Protein AF-A0A7Y2NPJ5-F1 (afdb_monomer_lite)

Radius of gyration: 13.01 Å; chains: 1; bounding box: 30×13×37 Å

Structure (mmCIF, N/CA/C/O backbone):
data_AF-A0A7Y2NPJ5-F1
#
_entry.id   AF-A0A7Y2NPJ5-F1
#
loop_
_atom_site.group_PDB
_atom_site.id
_atom_site.type_symbol
_atom_site.label_atom_id
_atom_site.label_alt_id
_atom_site.label_comp_id
_atom_site.label_asym_id
_atom_site.label_entity_id
_atom_site.label_seq_id
_atom_site.pdbx_PDB_ins_code
_atom_site.Cartn_x
_atom_site.Cartn_y
_atom_site.Cartn_z
_atom_site.occupancy
_atom_site.B_iso_or_equiv
_atom_site.auth_seq_id
_atom_site.auth_comp_id
_atom_site.auth_asym_id
_atom_site.auth_atom_id
_atom_site.pdbx_PDB_model_num
ATOM 1 N N . LYS A 1 1 ? 13.177 2.093 -14.935 1.00 83.38 1 LYS A N 1
ATOM 2 C CA . LYS A 1 1 ? 12.914 0.925 -14.069 1.00 83.38 1 LYS A CA 1
ATOM 3 C C . LYS A 1 1 ? 13.007 1.331 -12.600 1.00 83.38 1 LYS A C 1
ATOM 5 O O . LYS A 1 1 ? 11.984 1.321 -11.936 1.00 83.38 1 LYS A O 1
ATOM 10 N N . ASP A 1 2 ? 14.141 1.880 -12.173 1.00 94.12 2 ASP A N 1
ATOM 11 C CA . ASP A 1 2 ? 14.441 2.259 -10.781 1.00 94.12 2 ASP A CA 1
ATOM 12 C C . ASP A 1 2 ? 13.396 3.190 -10.135 1.00 94.12 2 ASP A C 1
ATOM 14 O O . ASP A 1 2 ? 12.930 2.941 -9.030 1.00 94.12 2 ASP A O 1
ATOM 18 N N . VAL A 1 3 ? 12.942 4.231 -10.847 1.00 97.81 3 VAL A N 1
ATOM 19 C CA . VAL A 1 3 ? 11.905 5.155 -10.335 1.00 97.81 3 VAL A CA 1
ATOM 20 C C . VAL A 1 3 ? 10.579 4.439 -10.055 1.00 97.81 3 VAL A C 1
ATOM 22 O O . VAL A 1 3 ? 9.903 4.756 -9.080 1.00 97.81 3 VAL A O 1
ATOM 25 N N . LEU A 1 4 ? 10.209 3.457 -10.884 1.00 98.12 4 LEU A N 1
ATOM 26 C CA . LEU A 1 4 ? 8.980 2.688 -10.687 1.00 98.12 4 LEU A CA 1
ATOM 27 C C . LEU A 1 4 ? 9.123 1.679 -9.543 1.00 98.12 4 LEU A C 1
ATOM 29 O O . LEU A 1 4 ? 8.150 1.430 -8.844 1.00 98.12 4 LEU A O 1
ATOM 33 N N . GLU A 1 5 ? 10.313 1.127 -9.312 1.00 98.31 5 GLU A N 1
ATOM 34 C CA . GLU A 1 5 ? 10.582 0.243 -8.167 1.00 98.31 5 GLU A CA 1
ATOM 35 C C . GLU A 1 5 ? 10.546 1.017 -6.840 1.00 98.31 5 GLU A C 1
ATOM 37 O O . GLU A 1 5 ? 9.966 0.546 -5.857 1.00 98.31 5 GLU A O 1
ATOM 42 N N . ILE A 1 6 ? 11.083 2.242 -6.827 1.00 98.50 6 ILE A N 1
ATOM 43 C CA . ILE A 1 6 ? 10.961 3.162 -5.688 1.00 98.50 6 ILE A CA 1
ATOM 44 C C . ILE A 1 6 ? 9.488 3.499 -5.445 1.00 98.50 6 ILE A C 1
ATOM 46 O O . ILE A 1 6 ? 9.007 3.347 -4.325 1.00 98.50 6 ILE A O 1
ATOM 50 N N . ALA A 1 7 ? 8.752 3.895 -6.489 1.00 98.50 7 ALA A N 1
ATOM 51 C CA . ALA A 1 7 ? 7.327 4.195 -6.369 1.00 98.50 7 ALA A CA 1
ATOM 52 C C . ALA A 1 7 ? 6.540 2.983 -5.844 1.00 98.50 7 ALA A C 1
ATOM 54 O O . ALA A 1 7 ? 5.770 3.117 -4.901 1.00 98.50 7 ALA A O 1
ATOM 55 N N . LEU A 1 8 ? 6.794 1.782 -6.374 1.00 98.69 8 LEU A N 1
ATOM 56 C CA . LEU A 1 8 ? 6.151 0.550 -5.913 1.00 98.69 8 LEU A CA 1
ATOM 57 C C . LEU A 1 8 ? 6.375 0.298 -4.418 1.00 98.69 8 LEU A C 1
ATOM 59 O O . LEU A 1 8 ? 5.468 -0.167 -3.728 1.00 98.69 8 LEU A O 1
ATOM 63 N N . THR A 1 9 ? 7.582 0.583 -3.932 1.00 98.69 9 THR A N 1
ATOM 64 C CA . THR A 1 9 ? 7.937 0.423 -2.518 1.00 98.69 9 THR A CA 1
ATOM 65 C C . THR A 1 9 ? 7.167 1.420 -1.656 1.00 98.69 9 THR A C 1
ATOM 67 O O . THR A 1 9 ? 6.522 1.014 -0.692 1.00 98.69 9 THR A O 1
ATOM 70 N N . LEU A 1 10 ? 7.136 2.693 -2.060 1.00 98.75 10 LEU A N 1
ATOM 71 C CA . LEU A 1 10 ? 6.406 3.749 -1.352 1.00 98.75 10 LEU A CA 1
ATOM 72 C C . LEU A 1 10 ? 4.900 3.464 -1.268 1.00 98.75 10 LEU A C 1
ATOM 74 O O . LEU A 1 10 ? 4.315 3.606 -0.198 1.00 98.75 10 LEU A O 1
ATOM 78 N N . GLU A 1 11 ? 4.276 3.002 -2.355 1.00 98.75 11 GLU A N 1
ATOM 79 C CA . GLU A 1 11 ? 2.846 2.658 -2.356 1.00 98.75 11 GLU A CA 1
ATOM 80 C C . GLU A 1 11 ? 2.532 1.474 -1.422 1.00 98.75 11 GLU A C 1
ATOM 82 O O . GLU A 1 11 ? 1.506 1.451 -0.736 1.00 98.75 11 GLU A O 1
ATOM 87 N N . LYS A 1 12 ? 3.429 0.479 -1.351 1.00 98.81 12 LYS A N 1
ATOM 88 C CA . LYS A 1 12 ? 3.287 -0.662 -0.429 1.00 98.81 12 LYS A CA 1
ATOM 89 C C . LYS A 1 12 ? 3.417 -0.215 1.029 1.00 98.81 12 LYS A C 1
ATOM 91 O O . LYS A 1 12 ? 2.577 -0.585 1.850 1.00 98.81 12 LYS A O 1
ATOM 96 N N . GLU A 1 13 ? 4.403 0.625 1.335 1.00 98.81 13 GLU A N 1
ATOM 97 C CA . GLU A 1 13 ? 4.594 1.202 2.671 1.00 98.81 13 GLU A CA 1
ATOM 98 C C . GLU A 1 13 ? 3.417 2.095 3.092 1.00 98.81 13 GLU A C 1
ATOM 100 O O . GLU A 1 13 ? 2.955 2.006 4.232 1.00 98.81 13 GLU A O 1
ATOM 105 N N . ALA A 1 14 ? 2.872 2.902 2.176 1.00 98.75 14 ALA A N 1
ATOM 106 C CA . ALA A 1 14 ? 1.687 3.723 2.421 1.00 98.75 14 ALA A CA 1
ATOM 107 C C . ALA A 1 14 ? 0.452 2.860 2.728 1.00 98.75 14 ALA A C 1
ATOM 109 O O . ALA A 1 14 ? -0.255 3.099 3.712 1.00 98.75 14 ALA A O 1
ATOM 110 N N . ALA A 1 15 ? 0.224 1.794 1.954 1.00 98.75 15 ALA A N 1
ATOM 111 C CA . ALA A 1 15 ? -0.863 0.853 2.215 1.00 98.75 15 ALA A CA 1
ATOM 112 C C . ALA A 1 15 ? -0.746 0.201 3.607 1.00 98.75 15 ALA A C 1
ATOM 114 O O . ALA A 1 15 ? -1.756 0.023 4.297 1.00 98.75 15 ALA A O 1
ATOM 115 N N . ASP A 1 16 ? 0.465 -0.150 4.042 1.00 98.75 16 ASP A N 1
ATOM 116 C CA . ASP A 1 16 ? 0.700 -0.712 5.374 1.00 98.75 16 ASP A CA 1
ATOM 117 C C . ASP A 1 16 ? 0.546 0.332 6.485 1.00 98.75 16 ASP A C 1
ATOM 119 O O . ASP A 1 16 ? -0.044 0.039 7.532 1.00 98.75 16 ASP A O 1
ATOM 123 N N . LEU A 1 17 ? 0.989 1.570 6.251 1.00 98.81 17 LEU A N 1
ATOM 124 C CA . LEU A 1 17 ? 0.774 2.695 7.158 1.00 98.81 17 LEU A CA 1
ATOM 125 C C . LEU A 1 17 ? -0.722 2.914 7.414 1.00 98.81 17 LEU A C 1
ATOM 127 O O . LEU A 1 17 ? -1.150 2.958 8.571 1.00 98.81 17 LEU A O 1
ATOM 131 N N . TYR A 1 18 ? -1.533 2.995 6.357 1.00 98.81 18 TYR A N 1
ATOM 132 C CA . TYR A 1 18 ? -2.976 3.194 6.488 1.00 98.81 18 TYR A CA 1
ATOM 133 C C . TYR A 1 18 ? -3.679 1.985 7.100 1.00 98.81 18 TYR A C 1
ATOM 135 O O . TYR A 1 18 ? -4.569 2.159 7.931 1.00 98.81 18 TYR A O 1
ATOM 143 N N . ARG A 1 19 ? -3.242 0.756 6.799 1.00 98.69 19 ARG A N 1
ATOM 144 C CA . ARG A 1 19 ? -3.760 -0.452 7.462 1.00 98.69 19 ARG A CA 1
ATOM 145 C C . ARG A 1 19 ? -3.504 -0.414 8.970 1.00 98.69 19 ARG A C 1
ATOM 147 O O . ARG A 1 19 ? -4.398 -0.722 9.759 1.00 98.69 19 ARG A O 1
ATOM 154 N N . ASN A 1 20 ? -2.307 0.000 9.376 1.00 98.75 20 ASN A N 1
ATOM 155 C CA . ASN A 1 20 ? -1.942 0.156 10.782 1.00 98.75 20 ASN A CA 1
ATOM 156 C C . ASN A 1 20 ? -2.698 1.303 11.467 1.00 98.75 20 ASN A C 1
ATOM 158 O O . ASN A 1 20 ? -2.993 1.217 12.658 1.00 98.75 20 ASN A O 1
ATOM 162 N N . ALA A 1 21 ? -3.014 2.377 10.743 1.00 98.62 21 ALA A N 1
ATOM 163 C CA . ALA A 1 21 ? -3.838 3.465 11.257 1.00 98.62 21 ALA A CA 1
ATOM 164 C C . ALA A 1 21 ? -5.309 3.036 11.420 1.00 98.62 21 ALA A C 1
ATOM 166 O O . ALA A 1 21 ? -5.899 3.272 12.474 1.00 98.62 21 ALA A O 1
ATOM 167 N N . SER A 1 22 ? -5.864 2.323 10.433 1.00 98.56 22 SER A N 1
ATOM 168 C CA . SER A 1 22 ? -7.214 1.740 10.473 1.00 98.56 22 SER A CA 1
ATOM 169 C C . SER A 1 22 ? -7.403 0.830 11.691 1.00 98.56 22 SER A C 1
ATOM 171 O O . SER A 1 22 ? -8.361 0.993 12.452 1.00 98.56 22 SER A O 1
ATOM 173 N N . SER A 1 23 ? -6.445 -0.068 11.957 1.00 98.31 23 SER A N 1
ATOM 174 C CA . SER A 1 23 ? -6.531 -1.005 13.088 1.00 98.31 23 SER A CA 1
ATOM 175 C C . SER A 1 23 ? -6.506 -0.322 14.461 1.00 98.31 23 SER A C 1
ATOM 177 O O . SER A 1 23 ? -7.046 -0.860 15.429 1.00 98.31 23 SER A O 1
ATOM 179 N N . LYS A 1 24 ? -5.921 0.878 14.550 1.00 98.44 24 LYS A N 1
ATOM 180 C CA . LYS A 1 24 ? -5.857 1.694 15.773 1.00 98.44 24 LYS A CA 1
ATOM 181 C C . LYS A 1 24 ? -7.019 2.686 15.893 1.00 98.44 24 LYS A C 1
ATOM 183 O O . LYS A 1 24 ? -7.230 3.241 16.974 1.00 98.44 24 LYS A O 1
ATOM 188 N N . ALA A 1 25 ? -7.775 2.921 14.820 1.00 98.31 25 ALA A N 1
ATOM 189 C CA . ALA A 1 25 ? -8.888 3.860 14.813 1.00 98.31 25 ALA A CA 1
ATOM 190 C C . ALA A 1 25 ? -10.071 3.318 15.634 1.00 98.31 25 ALA A C 1
ATOM 192 O O . ALA A 1 25 ? -10.638 2.259 15.338 1.00 98.31 25 ALA A O 1
ATOM 193 N N . LYS A 1 26 ? -10.456 4.064 16.676 1.00 97.88 26 LYS A N 1
ATOM 194 C CA . LYS A 1 26 ? -11.626 3.756 17.516 1.00 97.88 26 LYS A CA 1
ATOM 195 C C . LYS A 1 26 ? -12.934 4.221 16.880 1.00 97.88 26 LYS A C 1
ATOM 197 O O . LYS A 1 26 ? -13.946 3.546 17.025 1.00 97.88 26 LYS A O 1
ATOM 202 N N . ASP A 1 27 ? -12.894 5.357 16.188 1.00 98.44 27 ASP A N 1
ATOM 203 C CA . ASP A 1 27 ? -14.040 5.897 15.465 1.00 98.44 27 ASP A CA 1
ATOM 204 C C . ASP A 1 27 ? -14.254 5.104 14.158 1.00 98.44 27 ASP A C 1
ATOM 206 O O . ASP A 1 27 ? -13.310 4.973 13.365 1.00 98.44 27 ASP A O 1
ATOM 210 N N . PRO A 1 28 ? -15.458 4.550 13.926 1.00 98.00 28 PRO A N 1
ATOM 211 C CA . PRO A 1 28 ? -15.753 3.774 12.727 1.00 98.00 28 PRO A CA 1
ATOM 212 C C . PRO A 1 28 ? -15.668 4.591 11.430 1.00 98.00 28 PRO A C 1
ATOM 214 O O . PRO A 1 28 ? -15.298 4.029 10.401 1.00 98.00 28 PRO A O 1
ATOM 217 N N . GLU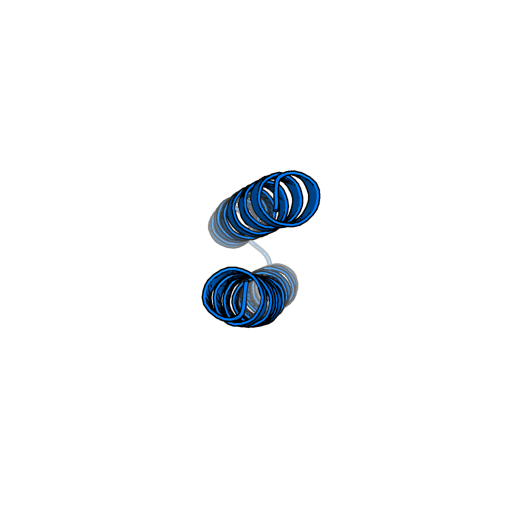 A 1 29 ? -15.953 5.893 11.448 1.00 98.38 29 GLU A N 1
ATOM 218 C CA . GLU A 1 29 ? -15.847 6.745 10.259 1.00 98.38 29 GLU A CA 1
ATOM 219 C C . GLU A 1 29 ? -14.382 7.026 9.911 1.00 98.38 29 GLU A C 1
ATOM 2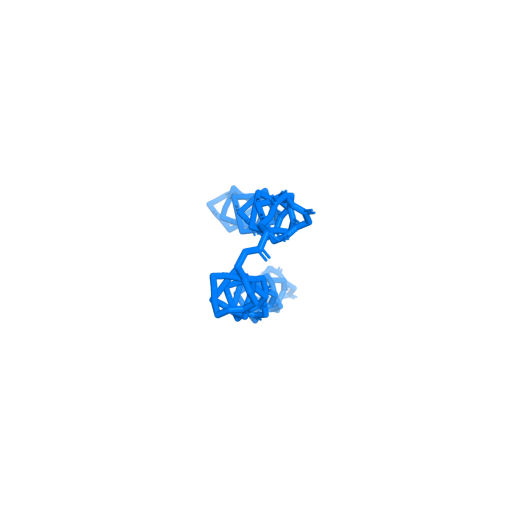21 O O . GLU A 1 29 ? -13.991 6.939 8.748 1.00 98.38 29 GLU A O 1
ATOM 226 N N . ILE A 1 30 ? -13.529 7.240 10.917 1.00 98.38 30 ILE A N 1
ATOM 227 C CA . ILE A 1 30 ? -12.076 7.366 10.706 1.00 98.38 30 ILE A CA 1
ATOM 228 C C . ILE A 1 30 ? -11.492 6.052 10.171 1.00 98.38 30 ILE A C 1
ATOM 230 O O . ILE A 1 30 ? -10.655 6.064 9.266 1.00 98.38 30 ILE A O 1
ATOM 234 N N . ARG A 1 31 ? -11.952 4.906 10.687 1.00 98.69 31 ARG A N 1
ATOM 235 C CA . ARG A 1 31 ? -11.537 3.591 10.183 1.00 98.69 31 ARG A CA 1
ATOM 236 C C . ARG A 1 31 ? -11.865 3.423 8.700 1.00 98.69 31 ARG A C 1
ATOM 238 O O . ARG A 1 31 ? -10.984 3.049 7.932 1.00 98.69 31 ARG A O 1
ATOM 245 N N . LYS A 1 32 ? -13.090 3.773 8.288 1.00 98.62 32 LYS A N 1
ATOM 246 C CA . LYS A 1 32 ? -13.513 3.724 6.878 1.00 98.62 32 LYS A CA 1
ATOM 247 C C . LYS A 1 32 ? -12.628 4.581 5.974 1.00 98.62 32 LYS A C 1
ATOM 249 O O . LYS A 1 32 ? -12.324 4.154 4.864 1.00 98.62 32 LYS A O 1
ATOM 254 N N . ILE A 1 33 ? -12.200 5.759 6.437 1.00 98.62 33 ILE A N 1
ATOM 255 C CA . ILE A 1 33 ? -11.283 6.620 5.675 1.00 98.62 33 ILE A CA 1
ATOM 256 C C . ILE A 1 33 ? -9.952 5.900 5.445 1.00 98.62 33 ILE A C 1
ATOM 258 O O . ILE A 1 33 ? -9.496 5.812 4.307 1.00 98.62 33 ILE A O 1
ATOM 262 N N . PHE A 1 34 ? -9.343 5.334 6.489 1.00 98.81 34 PHE A N 1
ATOM 263 C CA . PHE A 1 34 ? -8.090 4.595 6.326 1.00 98.81 34 PHE A CA 1
ATOM 264 C C . PHE A 1 34 ? -8.253 3.342 5.461 1.00 98.81 34 PHE A C 1
ATOM 266 O O . PHE A 1 34 ? -7.404 3.086 4.612 1.00 98.81 34 PHE A O 1
ATOM 273 N N . ASP A 1 35 ? -9.351 2.599 5.604 1.00 98.75 35 ASP A N 1
ATOM 274 C CA . ASP A 1 35 ? -9.641 1.442 4.749 1.00 98.75 35 ASP A CA 1
AT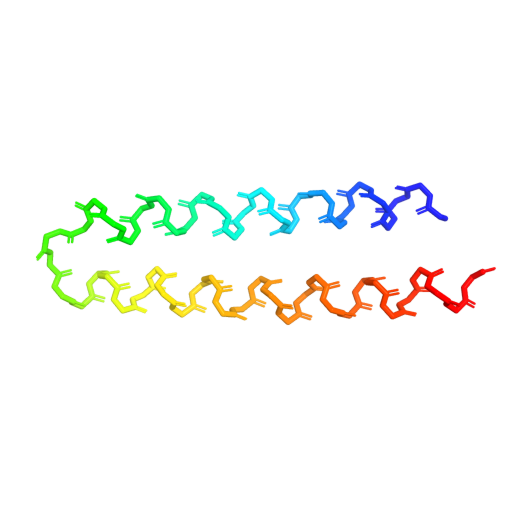OM 275 C C . ASP A 1 35 ? -9.778 1.844 3.272 1.00 98.75 35 ASP A C 1
ATOM 277 O O . ASP A 1 35 ? -9.294 1.134 2.385 1.00 98.75 35 ASP A O 1
ATOM 281 N N . HIS A 1 36 ? -10.377 3.007 3.001 1.00 98.75 36 HIS A N 1
ATOM 282 C CA . HIS A 1 36 ? -10.451 3.568 1.656 1.00 98.75 36 HIS A CA 1
ATOM 283 C C . HIS A 1 36 ? -9.061 3.905 1.102 1.00 98.75 36 HIS A C 1
ATOM 285 O O . HIS A 1 36 ? -8.758 3.541 -0.033 1.00 98.75 36 HIS A O 1
ATOM 291 N N . LEU A 1 37 ? -8.191 4.523 1.907 1.00 98.81 37 LEU A N 1
ATOM 292 C CA . LEU A 1 37 ? -6.814 4.826 1.505 1.00 98.81 37 LEU A CA 1
ATOM 293 C C . LEU A 1 37 ? -6.007 3.548 1.226 1.00 98.81 37 LEU A C 1
ATOM 295 O O . LEU A 1 37 ? -5.342 3.459 0.201 1.00 98.81 37 LEU A O 1
ATOM 299 N N . VAL A 1 38 ? -6.145 2.501 2.048 1.00 98.81 38 VAL A N 1
ATOM 300 C CA . VAL A 1 38 ? -5.530 1.187 1.767 1.00 98.81 38 VAL A CA 1
ATOM 301 C C . VAL A 1 38 ? -5.989 0.632 0.415 1.00 98.81 38 VAL A C 1
ATOM 303 O O . VAL A 1 38 ? -5.192 0.050 -0.323 1.00 98.81 38 VAL A O 1
ATOM 306 N N . ALA A 1 39 ? -7.280 0.753 0.095 1.00 98.75 39 ALA A N 1
ATOM 307 C CA . ALA A 1 39 ? -7.810 0.301 -1.187 1.00 98.75 39 ALA A CA 1
ATOM 308 C C . ALA A 1 39 ? -7.273 1.139 -2.358 1.00 98.75 39 ALA A C 1
ATOM 310 O O . ALA A 1 39 ? -7.000 0.581 -3.422 1.00 98.75 39 ALA A O 1
ATOM 311 N N . PHE A 1 40 ? -7.083 2.442 -2.149 1.00 98.56 40 PHE A N 1
ATOM 312 C CA . PHE A 1 40 ? -6.521 3.361 -3.131 1.00 98.56 40 PHE A CA 1
ATOM 313 C C . PHE A 1 40 ? -5.072 2.999 -3.486 1.00 98.56 40 PHE A C 1
ATOM 315 O O . PHE A 1 40 ? -4.788 2.728 -4.655 1.00 98.56 40 PHE A O 1
ATOM 322 N N . GLU A 1 41 ? -4.199 2.822 -2.491 1.00 98.75 41 GLU A N 1
ATOM 323 C CA . GLU A 1 41 ? -2.791 2.486 -2.758 1.00 98.75 41 GLU A CA 1
ATOM 324 C C . GLU A 1 41 ? -2.629 1.105 -3.399 1.00 98.75 41 GLU A C 1
ATOM 326 O O . GLU A 1 41 ? -1.771 0.898 -4.255 1.00 98.75 41 GLU A O 1
ATOM 331 N N . LYS A 1 42 ? -3.522 0.147 -3.113 1.00 98.62 42 LYS A N 1
ATOM 332 C CA . LYS A 1 42 ? -3.536 -1.142 -3.832 1.00 98.62 42 LYS A CA 1
ATOM 333 C C . LYS A 1 42 ? -3.785 -0.985 -5.335 1.00 98.62 42 LYS A C 1
ATOM 335 O O . LYS A 1 42 ? -3.260 -1.774 -6.125 1.00 98.62 42 LYS A O 1
ATOM 340 N N . VAL A 1 43 ? -4.581 0.004 -5.750 1.00 98.69 43 VAL A N 1
ATOM 341 C CA . VAL A 1 43 ? -4.783 0.309 -7.175 1.00 98.69 43 VAL A CA 1
ATOM 342 C C . VAL A 1 43 ? -3.501 0.880 -7.777 1.00 98.69 43 VAL A C 1
ATOM 344 O O . VAL A 1 43 ? -3.143 0.502 -8.894 1.00 98.69 43 VAL A O 1
ATOM 347 N N . HIS A 1 44 ? -2.792 1.745 -7.051 1.00 98.75 44 HIS A N 1
ATOM 348 C CA . HIS A 1 44 ? -1.505 2.289 -7.484 1.00 98.75 44 HIS A CA 1
ATOM 349 C C . HIS A 1 44 ? -0.435 1.208 -7.622 1.00 98.75 44 HIS A C 1
ATOM 351 O O . HIS A 1 44 ? 0.154 1.089 -8.696 1.00 98.75 44 HIS A O 1
ATOM 357 N N . VAL A 1 45 ? -0.276 0.346 -6.613 1.00 98.75 45 VAL A N 1
ATOM 358 C CA . VAL A 1 45 ? 0.612 -0.829 -6.653 1.00 98.75 45 VAL A CA 1
ATOM 359 C C . VAL A 1 45 ? 0.378 -1.636 -7.926 1.00 98.75 45 VAL A C 1
ATOM 361 O O . VAL A 1 45 ? 1.312 -1.865 -8.689 1.00 98.75 45 VAL A O 1
ATOM 364 N N . LYS A 1 46 ? -0.880 -1.990 -8.221 1.00 98.75 46 LYS A N 1
ATOM 365 C CA . LYS A 1 46 ? -1.210 -2.776 -9.416 1.00 98.75 46 LYS A CA 1
ATOM 366 C C . LYS A 1 46 ? -0.846 -2.050 -10.716 1.00 98.75 46 LYS A C 1
ATOM 368 O O . LYS A 1 46 ? -0.360 -2.68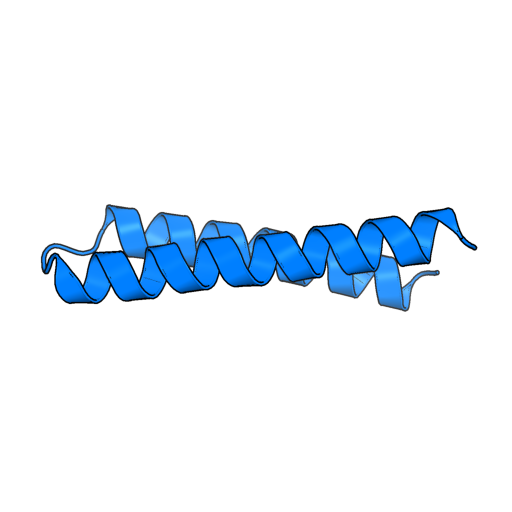1 -11.657 1.00 98.75 46 LYS A O 1
ATOM 373 N N . LYS A 1 47 ? -1.085 -0.735 -10.795 1.00 98.69 47 LYS A N 1
ATOM 374 C CA . LYS A 1 47 ? -0.716 0.080 -11.966 1.00 98.69 47 LYS A CA 1
ATOM 375 C C . LYS A 1 47 ? 0.798 0.096 -12.174 1.00 98.69 47 LYS A C 1
ATOM 377 O O . LYS A 1 47 ? 1.248 -0.082 -13.303 1.00 98.69 47 LYS A O 1
ATOM 382 N N . ILE A 1 48 ? 1.568 0.262 -11.102 1.00 98.69 48 ILE A N 1
ATOM 383 C CA . ILE A 1 48 ? 3.032 0.296 -11.161 1.00 98.69 48 ILE A CA 1
ATOM 384 C C . ILE A 1 48 ? 3.596 -1.084 -11.513 1.00 98.69 48 ILE A C 1
ATOM 386 O O . ILE A 1 48 ? 4.462 -1.172 -12.376 1.00 98.69 48 ILE A O 1
ATOM 390 N N . GLU A 1 49 ? 3.074 -2.165 -10.927 1.00 98.38 49 GLU A N 1
ATOM 391 C CA . GLU A 1 49 ? 3.464 -3.540 -11.276 1.00 98.38 49 GLU A CA 1
ATOM 392 C C . GLU A 1 49 ? 3.188 -3.847 -12.753 1.00 98.38 49 GLU A C 1
ATOM 394 O O . GLU A 1 49 ? 4.029 -4.430 -13.433 1.00 98.38 49 GLU A O 1
ATOM 399 N N . THR A 1 50 ? 2.051 -3.380 -13.278 1.00 98.50 50 THR A N 1
ATOM 400 C CA . THR A 1 50 ? 1.728 -3.500 -14.709 1.00 98.50 50 THR A CA 1
ATOM 401 C C . THR A 1 50 ? 2.723 -2.721 -15.573 1.00 98.50 50 THR A C 1
ATOM 403 O O . THR A 1 50 ? 3.186 -3.237 -16.586 1.00 98.50 50 THR A O 1
ATOM 406 N N . ALA A 1 51 ? 3.078 -1.494 -15.179 1.00 98.06 51 ALA A N 1
ATOM 407 C CA . ALA A 1 51 ? 4.048 -0.680 -15.907 1.00 98.06 51 ALA A CA 1
ATOM 408 C C . ALA A 1 51 ? 5.461 -1.288 -15.878 1.00 98.06 51 ALA A C 1
ATOM 410 O O . ALA A 1 51 ? 6.137 -1.294 -16.900 1.00 98.06 51 ALA A O 1
ATOM 411 N N . LEU A 1 52 ? 5.891 -1.834 -14.737 1.00 97.69 52 LEU A N 1
ATOM 412 C CA . LEU A 1 52 ? 7.169 -2.538 -14.597 1.00 97.69 52 LEU A CA 1
ATOM 413 C C . LEU A 1 52 ? 7.237 -3.802 -15.456 1.00 97.69 52 LEU A C 1
ATOM 415 O O . L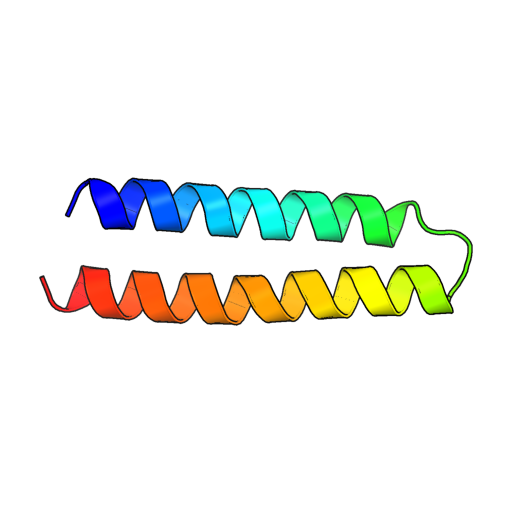EU A 1 52 ? 8.285 -4.074 -16.025 1.00 97.69 52 LEU A O 1
ATOM 419 N N . ALA A 1 53 ? 6.139 -4.556 -15.562 1.00 97.38 53 ALA A N 1
ATOM 420 C CA . ALA A 1 53 ? 6.070 -5.756 -16.397 1.00 97.38 53 ALA A CA 1
ATOM 421 C C . ALA A 1 53 ? 6.104 -5.456 -17.908 1.00 97.38 53 ALA A C 1
ATOM 423 O O . ALA A 1 53 ? 6.358 -6.358 -18.702 1.00 97.38 53 ALA A O 1
ATOM 424 N N . ALA A 1 54 ? 5.823 -4.212 -18.305 1.00 96.44 54 ALA A N 1
ATOM 425 C CA . ALA A 1 54 ? 5.867 -3.756 -19.692 1.00 96.44 54 ALA A CA 1
ATOM 426 C C . ALA A 1 54 ? 7.232 -3.162 -20.106 1.00 96.44 54 ALA A C 1
ATOM 428 O O . ALA A 1 54 ? 7.365 -2.720 -21.249 1.00 96.44 54 ALA A O 1
ATOM 429 N N . LEU A 1 55 ? 8.213 -3.123 -19.192 1.00 90.88 55 LEU A N 1
ATOM 430 C CA . LEU A 1 55 ? 9.596 -2.682 -19.426 1.00 90.88 55 LEU A CA 1
ATOM 431 C C . LEU A 1 55 ? 10.540 -3.874 -19.596 1.00 90.88 55 LEU A C 1
ATOM 433 O O . LEU A 1 55 ? 11.461 -3.746 -20.430 1.00 90.88 55 LEU A O 1
#

Foldseek 3Di:
DVVLVVVLVVLVVQLVVLVVVLVVDPDPVSNVVSVVSNVVSVVVNVVSVVVVVVD

Secondary structure (DSSP, 8-state):
-HHHHHHHHHHHHHHHHHHHHHHH--SHHHHHHHHHHHHHHHHHHHHHHHHHHT-

Sequence (55 aa):
KDVLEIALTLEKEAADLYRNASSKAKDPEIRKIFDHLVAFEKVHVKKIET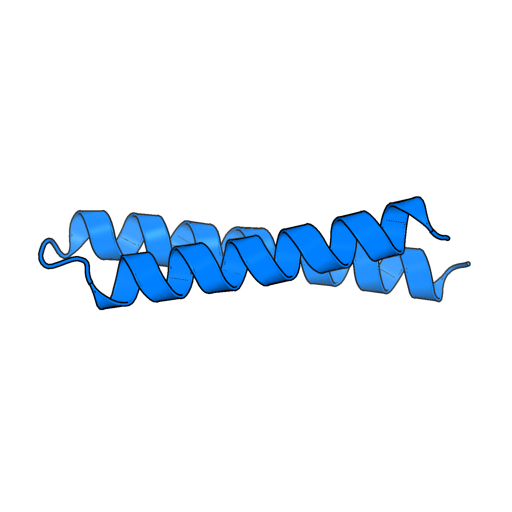ALAAL

pLDDT: mean 98.0, std 2.34, range [83.38, 98.81]